Protein 1COS (pdb70)

Foldseek 3Di:
DVVVVVVVVVVVVVVVVVVVVVVVVVVVD/DVVVVVVVVVVVVVVVVVVVVVVCVVVPD/DVVVVVVVVVVVVVVVVVVVVPPVVVVVD

Structure (mmCIF, N/CA/C/O backbone):
data_1COS
#
_entry.id   1COS
#
_cell.length_a   27.700
_cell.length_b   38.700
_cell.length_c   77.800
_cell.angle_alpha   90.00
_cell.angle_beta   90.00
_cell.angle_gamma   90.00
#
_symmetry.space_group_name_H-M   'P 21 21 21'
#
loop_
_entity.id
_entity.type
_entity.pdbx_description
1 polymer 'COILED SERINE'
2 water water
#
loop_
_atom_site.group_PDB
_atom_site.id
_atom_site.type_symbol
_atom_site.label_atom_id
_atom_site.label_alt_id
_atom_site.label_comp_id
_atom_site.label_asym_id
_atom_site.label_entity_id
_atom_site.label_seq_id
_atom_site.pdbx_PDB_ins_code
_atom_site.Cartn_x
_atom_site.Cartn_y
_atom_site.Cartn_z
_atom_site.occupancy
_atom_site.B_iso_or_equiv
_atom_site.auth_seq_id
_atom_site.auth_comp_id
_atom_site.auth_asym_id
_atom_site.auth_atom_id
_atom_site.pdbx_PDB_model_num
ATOM 4 N N . GLU A 1 2 ? 1.941 -28.006 27.760 1.00 25.22 1 GLU A N 1
ATOM 5 C CA . GLU A 1 2 ? 2.783 -28.083 26.553 1.00 29.88 1 GLU A CA 1
ATOM 6 C C . GLU A 1 2 ? 2.110 -27.700 25.235 1.00 26.79 1 GLU A C 1
ATOM 7 O O . GLU A 1 2 ? 2.801 -27.237 24.337 1.00 22.16 1 GLU A O 1
ATOM 13 N N . TRP A 1 3 ? 0.800 -28.015 25.074 1.00 20.72 2 TRP A N 1
ATOM 14 C CA . TRP A 1 3 ? 0.045 -27.649 23.874 1.00 16.62 2 TRP A CA 1
ATOM 15 C C . TRP A 1 3 ? -0.264 -26.184 23.771 1.00 18.21 2 TRP A C 1
ATOM 16 O O . TRP A 1 3 ? -0.183 -25.585 22.710 1.00 31.39 2 TRP A O 1
ATOM 27 N N . GLU A 1 4 ? -0.412 -25.566 24.920 1.00 26.77 3 GLU A N 1
ATOM 28 C CA . GLU A 1 4 ? -0.520 -24.140 24.981 1.00 24.26 3 GLU A CA 1
ATOM 29 C C . GLU A 1 4 ? 0.818 -23.572 24.744 1.00 17.46 3 GLU A C 1
ATOM 30 O O . GLU A 1 4 ? 0.965 -22.425 24.381 1.00 28.69 3 GLU A O 1
ATOM 36 N N . ALA A 1 5 ? 1.815 -24.268 25.213 1.00 29.15 4 ALA A N 1
ATOM 37 C CA . ALA A 1 5 ? 3.113 -23.651 25.038 1.00 27.31 4 ALA A CA 1
ATOM 38 C C . ALA A 1 5 ? 3.406 -23.533 23.572 1.00 25.35 4 ALA A C 1
ATOM 39 O O . ALA A 1 5 ? 3.888 -22.498 23.127 1.00 27.21 4 ALA A O 1
ATOM 41 N N . LEU A 1 6 ? 3.054 -24.583 22.815 1.00 32.40 5 LEU A N 1
ATOM 42 C CA . LEU A 1 6 ? 3.257 -24.589 21.351 1.00 24.61 5 LEU A CA 1
ATOM 43 C C . LEU A 1 6 ? 2.548 -23.421 20.659 1.00 32.37 5 LEU A C 1
ATOM 44 O O . LEU A 1 6 ? 3.079 -22.778 19.739 1.00 30.52 5 LEU A O 1
ATOM 49 N N . GLU A 1 7 ? 1.317 -23.179 21.118 1.00 23.77 6 GLU A N 1
ATOM 50 C CA . GLU A 1 7 ? 0.498 -22.073 20.684 1.00 21.25 6 GLU A CA 1
ATOM 51 C C . GLU A 1 7 ? 1.144 -20.737 20.920 1.00 16.86 6 GLU A C 1
ATOM 52 O O . GLU A 1 7 ? 0.913 -19.830 20.120 1.00 37.46 6 GLU A O 1
ATOM 58 N N . LYS A 1 8 ? 1.898 -20.573 22.015 1.00 22.68 7 LYS A N 1
ATOM 59 C CA . LYS A 1 8 ? 2.490 -19.260 22.250 1.00 26.14 7 LYS A CA 1
ATOM 60 C C . LYS A 1 8 ? 3.770 -19.108 21.454 1.00 24.16 7 LYS A C 1
ATOM 61 O O . LYS A 1 8 ? 4.197 -18.040 21.014 1.00 27.35 7 LYS A O 1
ATOM 67 N N . LYS A 1 9 ? 4.462 -20.219 21.334 1.00 19.28 8 LYS A N 1
ATOM 68 C CA . LYS A 1 9 ? 5.627 -20.150 20.535 1.00 16.89 8 LYS A CA 1
ATOM 69 C C . LYS A 1 9 ? 5.206 -19.801 19.088 1.00 26.04 8 LYS A C 1
ATOM 70 O O . LYS A 1 9 ? 5.854 -18.962 18.448 1.00 29.60 8 LYS A O 1
ATOM 76 N N . LEU A 1 10 ? 4.044 -20.299 18.585 1.00 25.59 9 LEU A N 1
ATOM 77 C CA . LEU A 1 10 ? 3.579 -19.918 17.215 1.00 26.27 9 LEU A CA 1
ATOM 78 C C . LEU A 1 10 ? 3.240 -18.416 17.008 1.00 25.61 9 LEU A C 1
ATOM 79 O O . LEU A 1 10 ? 3.650 -17.763 16.079 1.00 26.56 9 LEU A O 1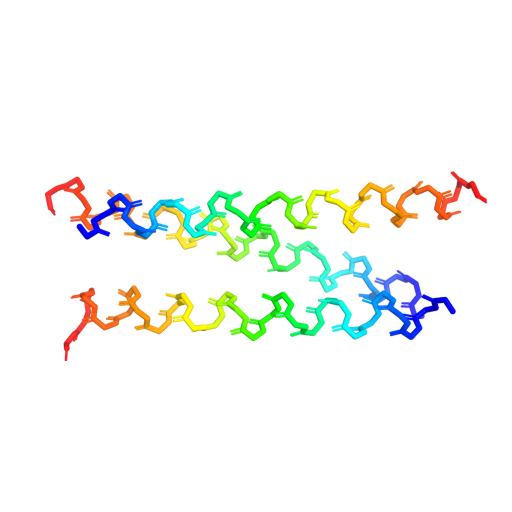
ATOM 84 N N . ALA A 1 11 ? 2.533 -17.833 17.932 1.00 21.78 10 ALA A N 1
ATOM 85 C CA . ALA A 1 11 ? 2.149 -16.440 17.876 1.00 24.19 10 ALA A CA 1
ATOM 86 C C . ALA A 1 11 ? 3.360 -15.591 17.899 1.00 14.93 10 ALA A C 1
ATOM 87 O O . ALA A 1 11 ? 3.380 -14.526 17.316 1.00 33.48 10 ALA A O 1
ATOM 89 N N . ALA A 1 12 ? 4.286 -15.976 18.727 1.00 22.96 11 ALA A N 1
ATOM 90 C CA . ALA A 1 12 ? 5.525 -15.222 18.778 1.00 19.78 11 ALA A CA 1
ATOM 91 C C . ALA A 1 12 ? 6.400 -15.298 17.467 1.00 15.54 11 ALA A C 1
ATOM 92 O O . ALA 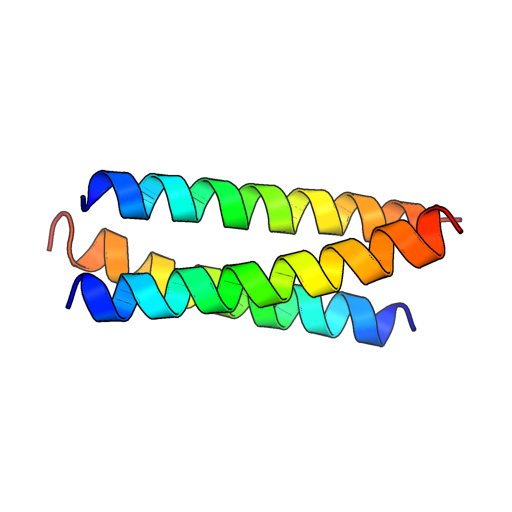A 1 12 ? 7.135 -14.371 17.133 1.00 22.82 11 ALA A O 1
ATOM 94 N N . LEU A 1 13 ? 6.416 -16.415 16.720 1.00 21.84 12 LEU A N 1
ATOM 95 C CA . LEU A 1 13 ? 7.146 -16.438 15.453 1.00 21.31 12 LEU A CA 1
ATOM 96 C C . LEU A 1 13 ? 6.355 -15.717 14.333 1.00 29.55 12 LEU A C 1
ATOM 97 O O . LEU A 1 13 ? 6.931 -14.895 13.675 1.00 31.32 12 LEU A O 1
ATOM 102 N N . GLU A 1 14 ? 5.011 -15.820 14.282 1.00 28.05 13 GLU A N 1
ATOM 103 C CA . GLU A 1 14 ? 4.124 -15.005 13.446 1.00 25.57 13 GLU A CA 1
ATOM 104 C C . GLU A 1 14 ? 4.331 -13.511 13.642 1.00 22.39 13 GLU A C 1
ATOM 105 O O . GLU A 1 14 ? 4.328 -12.662 12.741 1.00 21.15 13 GLU A O 1
ATOM 111 N N . SER A 1 15 ? 4.261 -13.155 14.897 1.00 24.77 14 SER A N 1
ATOM 112 C CA . SER A 1 15 ? 4.396 -11.785 15.252 1.00 16.05 14 SER A CA 1
ATOM 113 C C . SER A 1 15 ? 5.693 -11.251 14.792 1.00 22.05 14 SER A C 1
ATOM 114 O O . SER A 1 15 ? 5.765 -10.070 14.457 1.00 23.77 14 SER A O 1
ATOM 117 N N . LYS A 1 16 ? 6.721 -12.086 14.926 1.00 28.93 15 LYS A N 1
ATOM 118 C CA . LYS A 1 16 ? 8.078 -11.693 14.574 1.00 31.83 15 LYS A CA 1
ATOM 119 C C . LYS A 1 16 ? 8.345 -11.618 13.068 1.00 29.09 15 LYS A C 1
ATOM 120 O O . LYS A 1 16 ? 8.963 -10.655 12.580 1.00 24.82 15 LYS A O 1
ATOM 126 N N . LEU A 1 17 ? 7.748 -12.569 12.348 1.00 19.19 16 LEU A N 1
ATOM 127 C CA . LEU A 1 17 ? 7.734 -12.579 10.912 1.00 25.09 16 LEU A CA 1
ATOM 128 C C . LEU A 1 17 ? 7.142 -11.265 10.388 1.00 27.77 16 LEU A C 1
ATOM 129 O O . LEU A 1 17 ? 7.579 -10.680 9.386 1.00 31.41 16 LEU A O 1
ATOM 134 N N . GLN A 1 18 ? 6.103 -10.820 11.055 1.00 19.97 17 GLN A N 1
ATOM 135 C CA . GLN A 1 18 ? 5.432 -9.627 10.657 1.00 20.81 17 GLN A CA 1
ATOM 136 C C . GLN A 1 18 ? 6.213 -8.373 10.988 1.00 19.83 17 GLN A C 1
ATOM 137 O O . GLN A 1 18 ? 6.094 -7.328 10.337 1.00 21.33 17 GLN A O 1
ATOM 143 N N . ALA A 1 19 ? 7.004 -8.463 12.043 1.00 22.96 18 ALA A N 1
ATOM 144 C CA . ALA A 1 19 ? 7.845 -7.329 12.371 1.00 35.06 18 ALA A CA 1
ATOM 145 C C . ALA A 1 19 ? 9.049 -7.291 11.412 1.00 28.22 18 ALA A C 1
ATOM 146 O O . ALA A 1 19 ? 9.487 -6.239 10.960 1.00 33.93 18 ALA A O 1
ATOM 148 N N . LEU A 1 20 ? 9.525 -8.444 11.002 1.00 26.15 19 LEU A N 1
ATOM 149 C CA . LEU A 1 20 ? 10.568 -8.446 9.999 1.00 21.47 19 LEU A CA 1
ATOM 150 C C . LEU A 1 20 ? 10.103 -7.790 8.712 1.00 32.59 19 LEU A C 1
ATOM 151 O O . LEU A 1 20 ? 10.926 -7.194 8.029 1.00 26.88 19 LEU A O 1
ATOM 156 N N . GLU A 1 21 ? 8.806 -7.938 8.369 1.00 23.36 20 GLU A N 1
ATOM 157 C CA . GLU A 1 21 ? 8.238 -7.450 7.099 1.00 14.32 20 GLU A CA 1
ATOM 158 C C . GLU A 1 21 ? 8.138 -5.956 7.054 1.00 20.25 20 GLU A C 1
ATOM 159 O O . GLU A 1 21 ? 8.485 -5.297 6.074 1.00 30.84 20 GLU A O 1
ATOM 165 N N . LYS A 1 22 ? 7.740 -5.383 8.173 1.00 23.07 21 LYS A N 1
ATOM 166 C CA . LYS A 1 22 ? 7.704 -3.944 8.262 1.00 25.71 21 LYS A CA 1
ATOM 167 C C . LYS A 1 22 ? 9.172 -3.370 8.325 1.00 24.17 21 LYS A C 1
ATOM 168 O O . LYS A 1 22 ? 9.404 -2.191 8.102 1.00 41.15 21 LYS A O 1
ATOM 174 N N . LYS A 1 23 ? 10.171 -4.203 8.653 1.00 30.06 22 LYS A N 1
ATOM 175 C CA . LYS A 1 23 ? 11.614 -3.891 8.625 1.00 37.10 22 LYS A CA 1
ATOM 176 C C . LYS A 1 23 ? 12.191 -3.864 7.172 1.00 34.80 22 LYS A C 1
ATOM 177 O O . LYS A 1 23 ? 12.781 -2.862 6.752 1.00 27.40 22 LYS A O 1
ATOM 183 N N . LEU A 1 24 ? 11.931 -4.953 6.397 1.00 21.48 23 LEU A N 1
ATOM 184 C CA . LEU A 1 24 ? 12.249 -5.092 4.982 1.00 18.72 23 LEU A CA 1
ATOM 185 C C . LEU A 1 24 ? 11.685 -3.903 4.275 1.00 23.77 23 LEU A C 1
ATOM 186 O O . LEU A 1 24 ? 12.448 -3.048 3.849 1.00 28.68 23 LEU A O 1
ATOM 191 N N . GLU A 1 25 ? 10.380 -3.713 4.459 1.00 33.16 24 GLU A N 1
ATOM 192 C CA . GLU A 1 25 ? 9.620 -2.549 3.990 1.00 39.10 24 GLU A CA 1
ATOM 193 C C . GLU A 1 25 ? 10.236 -1.144 4.283 1.00 45.48 24 GLU A C 1
ATOM 194 O O . GLU A 1 25 ? 9.959 -0.132 3.586 1.00 38.54 24 GLU A O 1
ATOM 200 N N . ALA A 1 26 ? 10.992 -1.037 5.387 1.00 43.19 25 ALA A N 1
ATOM 201 C CA . ALA A 1 26 ? 11.610 0.225 5.759 1.00 32.53 25 ALA A CA 1
ATOM 202 C C . ALA A 1 26 ? 12.787 0.449 4.882 1.0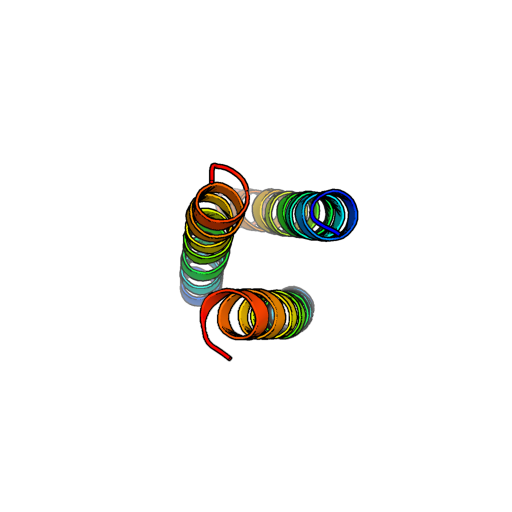0 41.18 25 ALA A C 1
ATOM 203 O O . ALA A 1 26 ? 13.175 1.566 4.618 1.00 39.19 25 ALA A O 1
ATOM 205 N N . LEU A 1 27 ? 13.406 -0.673 4.575 1.00 30.26 26 LEU A N 1
ATOM 206 C CA . LEU A 1 27 ? 14.630 -0.744 3.827 1.00 26.04 26 LEU A CA 1
ATOM 207 C C . LEU A 1 27 ? 14.400 -0.466 2.381 1.00 32.16 26 LEU A C 1
ATOM 208 O O . LEU A 1 27 ? 15.198 0.171 1.725 1.00 43.47 26 LEU A O 1
ATOM 213 N N . GLU A 1 28 ? 13.315 -0.982 1.877 1.00 31.47 27 GLU A N 1
ATOM 214 C CA . GLU A 1 28 ? 13.022 -0.810 0.491 1.00 31.55 27 GLU A CA 1
ATOM 215 C C . GLU A 1 28 ? 12.550 0.600 0.274 1.00 35.03 27 GLU A C 1
ATOM 216 O O . GLU A 1 28 ? 13.047 1.345 -0.543 1.00 46.32 27 GLU A O 1
ATOM 222 N N . HIS A 1 29 ? 11.560 0.951 1.048 1.00 40.67 28 HIS A N 1
ATOM 223 C CA . HIS A 1 29 ? 10.892 2.209 0.916 1.00 44.24 28 HIS A CA 1
ATOM 224 C C . HIS A 1 29 ? 11.833 3.366 1.234 1.00 52.98 28 HIS A C 1
ATOM 225 O O . HIS A 1 29 ? 11.707 4.169 2.158 1.00 83.30 28 HIS A O 1
ATOM 232 N N . GLY A 1 30 ? 12.861 3.455 0.429 1.00 47.14 29 GLY A N 1
ATOM 233 C CA . GLY A 1 30 ? 13.821 4.484 0.712 1.00 40.36 29 GLY A CA 1
ATOM 234 C C . GLY A 1 30 ? 14.849 3.841 1.599 1.00 64.31 29 GLY A C 1
ATOM 235 O O . GLY A 1 30 ? 14.829 4.170 2.821 1.00 74.81 29 GLY A O 1
ATOM 240 N N . GLU B 1 2 ? 3.924 -36.949 18.539 1.00 23.67 1 GLU B N 1
ATOM 241 C CA . GLU B 1 2 ? 3.293 -35.914 17.768 1.00 23.32 1 GLU B CA 1
ATOM 242 C C . GLU B 1 2 ? 3.627 -34.502 18.253 1.00 25.41 1 GLU B C 1
ATOM 243 O O . GLU B 1 2 ? 3.845 -33.607 17.426 1.00 31.37 1 GLU B O 1
ATOM 249 N N . TRP B 1 3 ? 3.738 -34.287 19.599 1.00 40.69 2 TRP B N 1
ATOM 250 C CA . TRP B 1 3 ? 4.136 -32.963 20.147 1.00 46.54 2 TRP B CA 1
ATOM 251 C C . TRP B 1 3 ? 5.581 -32.616 19.760 1.00 39.34 2 TRP B C 1
ATOM 252 O O . TRP B 1 3 ? 5.966 -31.511 19.327 1.00 29.48 2 TRP B O 1
ATOM 263 N N . GLU B 1 4 ? 6.401 -33.645 19.877 1.00 24.60 3 GLU B N 1
ATOM 264 C CA . GLU B 1 4 ? 7.814 -33.553 19.531 1.00 28.80 3 GLU B CA 1
ATOM 265 C C . GLU B 1 4 ? 8.080 -33.189 18.098 1.00 24.04 3 GLU B C 1
ATOM 266 O O . GLU B 1 4 ? 8.901 -32.327 17.828 1.00 28.93 3 GLU B O 1
ATOM 272 N N . ALA B 1 5 ? 7.365 -33.861 17.190 1.00 26.04 4 ALA B N 1
ATOM 273 C CA . ALA B 1 5 ? 7.382 -33.493 15.761 1.00 35.74 4 ALA B CA 1
ATOM 274 C C . ALA B 1 5 ? 7.031 -32.021 15.573 1.00 26.57 4 ALA B C 1
ATOM 275 O O . ALA B 1 5 ? 7.741 -31.314 14.903 1.00 34.25 4 ALA B O 1
ATOM 277 N N . LEU B 1 6 ? 5.932 -31.533 16.154 1.00 30.99 5 LEU B N 1
ATOM 278 C CA . LEU B 1 6 ? 5.574 -30.127 16.016 1.00 24.10 5 LEU B CA 1
ATOM 279 C C . LEU B 1 6 ? 6.658 -29.274 16.628 1.00 23.86 5 LEU B C 1
ATOM 280 O O . LEU B 1 6 ? 6.834 -28.127 16.247 1.00 28.01 5 LEU B O 1
ATOM 285 N N . GLU B 1 7 ? 7.271 -29.800 17.688 1.00 36.59 6 GLU B N 1
ATOM 286 C CA . GLU B 1 7 ? 8.291 -29.075 18.442 1.00 36.46 6 GLU B CA 1
ATOM 287 C C . GLU B 1 7 ? 9.585 -28.840 17.642 1.00 34.82 6 GLU B C 1
ATOM 288 O O . GLU B 1 7 ? 10.107 -27.695 17.525 1.00 25.11 6 GLU B O 1
ATOM 294 N N . LYS B 1 8 ? 10.044 -29.931 17.012 1.00 28.23 7 LYS B N 1
ATOM 295 C CA . LYS B 1 8 ? 11.186 -29.860 16.108 1.00 30.16 7 LYS B CA 1
ATOM 296 C C . LYS B 1 8 ? 10.948 -28.825 14.988 1.00 36.66 7 LYS B C 1
ATOM 297 O O . LYS B 1 8 ? 11.731 -27.894 14.809 1.00 36.99 7 LYS B O 1
ATOM 303 N N . LYS B 1 9 ? 9.782 -28.945 14.317 1.00 25.58 8 LYS B N 1
ATOM 304 C CA . LYS B 1 9 ? 9.324 -28.132 13.201 1.00 17.75 8 LYS B CA 1
ATOM 305 C C . LYS B 1 9 ? 9.363 -26.661 13.556 1.00 18.13 8 LYS B C 1
ATOM 306 O O . LYS B 1 9 ? 9.994 -25.870 12.866 1.00 28.85 8 LYS B O 1
ATOM 312 N N . LEU B 1 10 ? 8.733 -26.297 14.679 1.00 27.17 9 LEU B N 1
ATOM 313 C CA . LEU B 1 10 ? 8.793 -24.931 15.236 1.00 27.53 9 LEU B CA 1
ATOM 314 C C . LEU B 1 10 ? 10.211 -24.438 15.492 1.00 25.06 9 LEU B C 1
ATOM 315 O O . LEU B 1 10 ? 10.524 -23.291 15.273 1.00 28.85 9 LEU B O 1
ATOM 320 N N . ALA B 1 11 ? 11.031 -25.258 16.096 1.00 22.15 10 ALA B N 1
ATOM 321 C CA . ALA B 1 11 ? 12.415 -24.880 16.296 1.00 32.98 10 ALA B CA 1
ATOM 322 C C . ALA B 1 11 ? 13.169 -24.630 14.960 1.00 38.54 10 ALA B C 1
ATOM 323 O O . ALA B 1 11 ? 13.990 -23.702 14.863 1.00 33.83 10 ALA B O 1
ATOM 325 N N . ALA B 1 12 ? 12.890 -25.419 13.894 1.00 44.66 11 ALA B N 1
ATOM 326 C CA . ALA B 1 12 ? 13.553 -25.207 12.580 1.00 26.43 11 ALA B CA 1
ATOM 327 C C . ALA B 1 12 ? 13.063 -23.976 11.871 1.00 30.75 11 ALA B C 1
ATOM 328 O O . ALA B 1 12 ? 13.842 -23.366 11.147 1.00 38.12 11 ALA B O 1
ATOM 330 N N . LEU B 1 13 ? 11.785 -23.611 12.115 1.00 20.18 12 LEU B N 1
ATOM 331 C CA . LEU B 1 13 ? 11.240 -22.373 11.615 1.00 18.20 12 LEU B CA 1
ATOM 332 C C . LEU B 1 13 ? 11.885 -21.187 12.257 1.00 22.17 12 LEU B C 1
ATOM 333 O O . LEU B 1 13 ? 12.120 -20.185 11.570 1.00 31.69 12 LEU B O 1
ATOM 338 N N . GLU B 1 14 ? 12.197 -21.355 13.570 1.00 32.35 13 GLU B N 1
ATOM 339 C CA . GLU B 1 14 ? 12.865 -20.358 14.433 1.00 27.61 13 GLU B CA 1
ATOM 340 C C . GLU B 1 14 ? 14.262 -20.043 13.961 1.00 31.04 13 GLU B C 1
ATOM 341 O O . GLU B 1 14 ? 14.599 -18.905 13.646 1.00 29.44 13 GLU B O 1
ATOM 347 N N . SER B 1 15 ? 15.050 -21.085 13.768 1.00 26.38 14 SER B N 1
ATOM 348 C CA . SER B 1 15 ? 16.392 -20.919 13.204 1.00 27.26 14 SER B CA 1
ATOM 349 C C . SER B 1 15 ? 16.392 -20.147 11.893 1.00 25.38 14 SER B C 1
ATOM 350 O O . SER B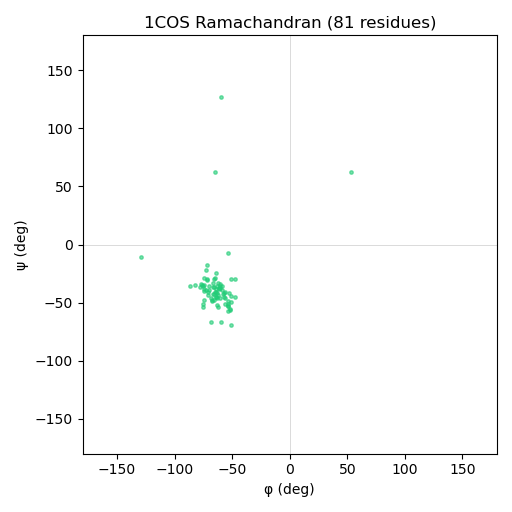 1 15 ? 17.193 -19.268 11.701 1.00 31.40 14 SER B O 1
ATOM 353 N N . LYS B 1 16 ? 15.433 -20.430 11.014 1.00 28.62 15 LYS B N 1
ATOM 354 C CA . LYS B 1 16 ? 15.261 -19.695 9.771 1.00 27.37 15 LYS B CA 1
ATOM 355 C C . LYS B 1 16 ? 14.9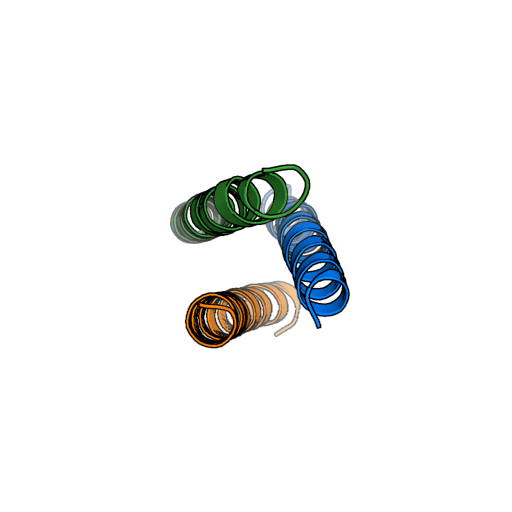29 -18.230 9.919 1.00 21.51 15 LYS B C 1
ATOM 356 O O . LYS B 1 16 ? 15.610 -17.396 9.354 1.00 28.58 15 LYS B O 1
ATOM 362 N N . LEU B 1 17 ? 13.903 -17.885 10.659 1.00 17.80 16 LEU B N 1
ATOM 363 C CA . LEU B 1 17 ? 13.634 -16.486 10.955 1.00 18.75 16 LEU B CA 1
ATOM 364 C C . LEU B 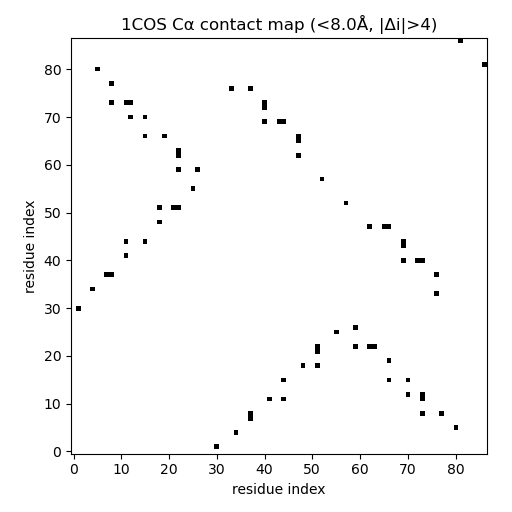1 17 ? 14.821 -15.720 11.499 1.00 13.28 16 LEU B C 1
ATOM 365 O O . LEU B 1 17 ? 14.874 -14.506 11.317 1.00 24.92 16 LEU B O 1
ATOM 370 N N . GLN B 1 18 ? 15.559 -16.312 12.437 1.00 26.83 17 GLN B N 1
ATOM 371 C CA . GLN B 1 18 ? 16.740 -15.669 13.051 1.00 31.07 17 GLN B CA 1
ATOM 372 C C . GLN B 1 18 ? 17.838 -15.341 12.034 1.00 28.25 17 GLN B C 1
ATOM 373 O O . GLN B 1 18 ? 18.525 -14.310 12.106 1.00 34.66 17 GLN B O 1
ATOM 379 N N . ALA B 1 19 ? 17.993 -16.258 11.073 1.00 28.82 18 ALA B N 1
ATOM 380 C CA . ALA B 1 19 ? 18.887 -16.079 9.958 1.00 24.76 18 ALA B CA 1
ATOM 381 C C . ALA B 1 19 ? 18.408 -14.943 9.127 1.00 25.60 18 ALA B C 1
ATOM 382 O O . ALA B 1 19 ? 19.198 -14.153 8.649 1.00 29.79 18 ALA B O 1
ATOM 384 N N . LEU B 1 20 ? 17.103 -14.882 8.954 1.00 20.86 19 LEU B N 1
ATOM 385 C CA . LEU B 1 20 ? 16.500 -13.807 8.196 1.00 20.69 19 LEU B CA 1
ATOM 386 C C . LEU B 1 20 ? 16.624 -12.541 8.991 1.00 15.47 19 LEU B C 1
ATOM 387 O O . LEU B 1 20 ? 16.978 -11.498 8.534 1.00 28.40 19 LEU B O 1
ATOM 392 N N . GLU B 1 21 ? 16.463 -12.592 10.261 1.00 21.16 20 GLU B N 1
ATOM 393 C CA . GLU B 1 21 ? 16.569 -11.353 11.023 1.00 28.30 20 GLU B CA 1
ATOM 394 C C . GLU B 1 21 ? 18.015 -10.847 11.131 1.00 28.17 20 GLU B C 1
ATOM 395 O O . GLU B 1 21 ? 18.278 -9.652 11.221 1.00 27.48 20 GLU B O 1
ATOM 401 N N . LYS B 1 22 ? 18.969 -11.740 10.953 1.00 21.90 21 LYS B N 1
ATOM 402 C CA . LYS B 1 22 ? 20.374 -11.321 10.926 1.00 27.52 21 LYS B CA 1
ATOM 403 C C . LYS B 1 22 ? 20.763 -10.527 9.664 1.00 20.66 21 LYS B C 1
ATOM 404 O O . LYS B 1 22 ? 21.394 -9.426 9.730 1.00 16.60 21 LYS B O 1
ATOM 410 N N . LYS B 1 23 ? 20.253 -11.058 8.537 1.00 23.78 22 LYS B N 1
ATOM 411 C CA . LYS B 1 23 ? 20.305 -10.448 7.203 1.0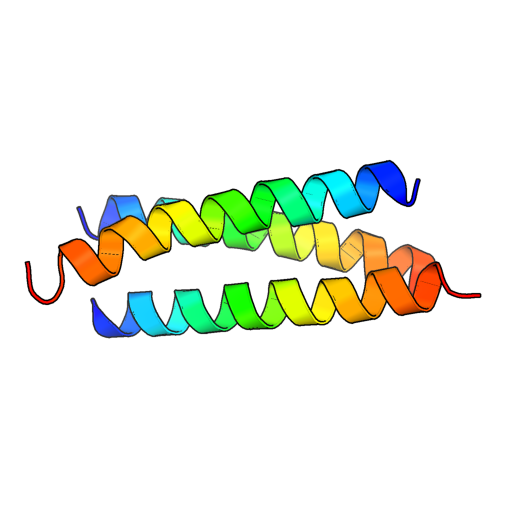0 24.10 22 LYS B CA 1
ATOM 412 C C . LYS B 1 23 ? 19.744 -9.033 7.246 1.00 24.85 22 LYS B C 1
ATOM 413 O O . LYS B 1 23 ? 20.367 -8.071 6.871 1.00 30.59 22 LYS B O 1
ATOM 419 N N . LEU B 1 24 ? 18.521 -8.891 7.687 1.00 22.91 23 LEU B N 1
ATOM 420 C CA . LEU B 1 24 ? 17.904 -7.588 7.839 1.00 19.08 23 LEU B CA 1
ATOM 421 C C . LEU B 1 24 ? 18.660 -6.630 8.756 1.00 25.94 23 LEU B C 1
ATOM 422 O O . LEU B 1 24 ? 18.665 -5.451 8.440 1.00 29.73 23 LEU B O 1
ATOM 427 N N . GLU B 1 25 ? 19.131 -7.068 9.955 1.00 22.48 24 GLU B N 1
ATOM 428 C CA . GLU B 1 25 ? 19.852 -6.184 10.876 1.00 19.71 24 GLU B CA 1
ATOM 429 C C . GLU B 1 25 ? 21.104 -5.708 10.233 1.00 28.51 24 GLU B C 1
ATOM 430 O O . GLU B 1 25 ? 21.395 -4.528 10.321 1.00 25.28 24 GLU B O 1
ATOM 436 N N . ALA B 1 26 ? 21.792 -6.672 9.564 1.00 34.34 25 ALA B N 1
ATOM 437 C CA . ALA B 1 26 ? 22.981 -6.450 8.707 1.00 36.41 25 ALA B CA 1
ATOM 438 C C . ALA B 1 26 ? 22.842 -5.368 7.602 1.00 43.35 25 ALA B C 1
ATOM 439 O O . ALA B 1 26 ? 23.615 -4.414 7.575 1.00 33.46 25 ALA B O 1
ATOM 441 N N . LEU B 1 27 ? 21.854 -5.460 6.682 1.00 34.67 26 LEU B N 1
ATOM 442 C CA . LEU B 1 27 ? 21.671 -4.390 5.709 1.00 29.56 26 LEU B CA 1
ATOM 443 C C . LEU B 1 27 ? 21.278 -3.130 6.451 1.00 34.95 26 LEU B C 1
ATOM 444 O O . LEU B 1 27 ? 21.918 -2.106 6.371 1.00 44.51 26 LEU B O 1
ATOM 449 N N . GLU B 1 28 ? 20.357 -3.280 7.369 1.00 51.41 27 GLU B N 1
ATOM 450 C CA . GLU B 1 28 ? 19.840 -2.173 8.148 1.00 45.22 27 GLU B CA 1
ATOM 451 C C . GLU B 1 28 ? 20.866 -1.501 9.076 1.00 53.13 27 GLU B C 1
ATOM 452 O O . GLU B 1 28 ? 20.804 -0.295 9.334 1.00 48.91 27 GLU B O 1
ATOM 458 N N . HIS B 1 29 ? 21.853 -2.253 9.544 1.00 77.09 28 HIS B N 1
ATOM 459 C CA . HIS B 1 29 ? 22.749 -1.707 10.561 1.00 82.00 28 HIS B CA 1
ATOM 460 C C . HIS B 1 29 ? 24.255 -1.785 10.379 1.00 82.74 28 HIS B C 1
ATOM 461 O O . HIS B 1 29 ? 24.941 -1.302 11.271 1.00 56.97 28 HIS B O 1
ATOM 468 N N . GLY B 1 30 ? 24.788 -2.535 9.416 1.00 35.33 29 GLY B N 1
ATOM 469 C CA . GLY B 1 30 ? 26.228 -2.520 9.286 1.00 41.28 29 GLY B CA 1
ATOM 470 C C . GLY B 1 30 ? 26.850 -3.674 8.553 1.00 41.57 29 GLY B C 1
ATOM 471 O O . GLY B 1 30 ? 27.920 -4.058 9.049 1.00 65.26 29 GLY B O 1
ATOM 476 N N . GLU C 1 2 ? 17.962 -8.296 -4.565 1.00 34.17 1 GLU C N 1
ATOM 477 C CA . GLU C 1 2 ? 18.157 -8.537 -3.138 1.00 31.08 1 GLU C CA 1
ATOM 478 C C . GLU C 1 2 ? 16.849 -8.467 -2.406 1.00 24.35 1 GLU C C 1
ATOM 479 O O . GLU C 1 2 ? 16.556 -9.332 -1.607 1.00 27.36 1 GLU C O 1
ATOM 485 N N . TRP C 1 3 ? 16.117 -7.364 -2.546 1.00 24.45 2 TRP C N 1
ATOM 486 C CA . TRP C 1 3 ? 14.851 -7.320 -1.815 1.00 27.27 2 TRP C CA 1
ATOM 487 C C . TRP C 1 3 ? 13.946 -8.489 -2.173 1.00 35.58 2 TRP C C 1
ATOM 488 O O . TRP C 1 3 ? 13.277 -9.110 -1.301 1.00 41.00 2 TRP C O 1
ATOM 499 N N . GLU C 1 4 ? 13.913 -8.796 -3.490 1.00 28.17 3 GLU C N 1
ATOM 500 C CA . GLU C 1 4 ? 13.069 -9.897 -3.944 1.00 28.19 3 GLU C CA 1
ATOM 501 C C . GLU C 1 4 ? 13.481 -11.200 -3.343 1.00 29.38 3 GLU C C 1
ATOM 502 O O . GLU C 1 4 ? 12.651 -12.075 -3.079 1.00 28.93 3 GLU C O 1
ATOM 508 N N . ALA C 1 5 ? 14.778 -11.382 -3.223 1.00 25.22 4 ALA C N 1
ATOM 509 C CA . ALA C 1 5 ? 15.169 -12.611 -2.598 1.00 28.25 4 ALA C CA 1
ATOM 510 C C . ALA C 1 5 ? 14.694 -12.647 -1.140 1.00 31.79 4 ALA C C 1
ATOM 511 O O . ALA C 1 5 ? 14.143 -13.626 -0.709 1.00 24.72 4 ALA C O 1
ATOM 513 N N . LEU C 1 6 ? 14.762 -11.522 -0.456 1.00 20.25 5 LEU C N 1
ATOM 514 C CA . LEU C 1 6 ? 14.375 -11.388 0.914 1.00 16.10 5 LEU C CA 1
ATOM 515 C C . LEU C 1 6 ? 12.850 -11.532 1.066 1.00 25.48 5 LEU C C 1
ATOM 516 O O . LEU C 1 6 ? 12.408 -12.292 1.930 1.00 29.26 5 LEU C O 1
ATOM 521 N N . GLU C 1 7 ? 12.032 -10.866 0.218 1.00 18.12 6 GLU C N 1
ATOM 522 C CA . GLU C 1 7 ? 10.566 -11.065 0.303 1.00 18.48 6 GLU C CA 1
ATOM 523 C C . GLU C 1 7 ? 10.237 -12.544 0.047 1.00 18.07 6 GLU C C 1
ATOM 524 O O . GLU C 1 7 ? 9.309 -13.113 0.563 1.00 21.49 6 GLU C O 1
ATOM 530 N N . LYS C 1 8 ? 10.996 -13.167 -0.852 1.00 21.69 7 LYS C N 1
ATOM 531 C CA . LYS C 1 8 ? 10.804 -14.574 -1.184 1.00 25.84 7 LYS C CA 1
ATOM 532 C C . LYS C 1 8 ? 10.771 -15.448 0.068 1.00 22.75 7 LYS C C 1
ATOM 533 O O . LYS C 1 8 ? 9.789 -16.080 0.346 1.00 37.80 7 LYS C O 1
ATOM 539 N N . LYS C 1 9 ? 11.763 -15.248 0.907 1.00 30.49 8 LYS C N 1
ATOM 540 C CA . LYS C 1 9 ? 12.029 -15.969 2.126 1.00 31.46 8 LYS C CA 1
ATOM 541 C C . LYS C 1 9 ? 10.956 -15.768 3.202 1.00 30.84 8 LYS C C 1
ATOM 542 O O . LYS C 1 9 ? 10.440 -16.723 3.832 1.00 34.44 8 LYS C O 1
ATOM 548 N N . LEU C 1 10 ? 10.611 -14.509 3.401 1.00 26.10 9 LEU C N 1
ATOM 549 C CA . LEU C 1 10 ? 9.533 -14.152 4.280 1.00 18.32 9 LEU C CA 1
ATOM 550 C C . LEU C 1 10 ? 8.308 -14.909 3.867 1.00 23.44 9 LEU C C 1
ATOM 551 O O . LEU C 1 10 ? 7.687 -15.505 4.752 1.00 40.60 9 LEU C O 1
ATOM 556 N N . ALA C 1 11 ? 7.956 -14.900 2.526 1.00 29.70 10 ALA C N 1
ATOM 557 C CA . ALA C 1 11 ? 6.742 -15.564 2.023 1.00 18.96 10 ALA C CA 1
ATOM 558 C C . ALA C 1 11 ? 6.769 -17.071 2.162 1.00 19.27 10 ALA C C 1
ATOM 559 O O . ALA C 1 11 ? 5.751 -17.731 2.412 1.00 32.92 10 ALA C O 1
ATOM 561 N N . ALA C 1 12 ? 7.920 -17.670 1.984 1.00 17.49 11 ALA C N 1
ATOM 562 C CA . ALA C 1 12 ? 8.019 -19.110 2.217 1.00 24.16 11 ALA C CA 1
ATOM 563 C C . ALA C 1 12 ? 7.917 -19.524 3.708 1.00 29.54 11 ALA C C 1
ATOM 564 O O . ALA C 1 12 ? 7.285 -20.528 4.021 1.00 29.57 11 ALA C O 1
ATOM 566 N N . LEU C 1 13 ? 8.467 -18.699 4.643 1.00 26.71 12 LEU C N 1
ATOM 567 C CA . LEU C 1 13 ? 8.312 -18.941 6.080 1.00 25.64 12 LEU C CA 1
ATOM 568 C C . LEU C 1 13 ? 6.875 -18.756 6.494 1.00 31.60 12 LEU C C 1
ATOM 569 O O . LEU C 1 1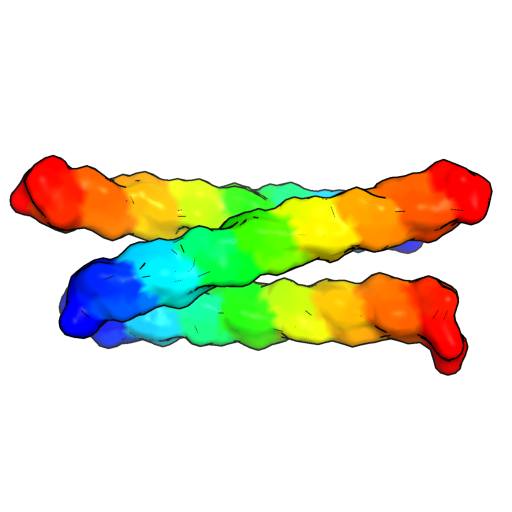3 ? 6.285 -19.515 7.281 1.00 29.38 12 LEU C O 1
ATOM 574 N N . GLU C 1 14 ? 6.349 -17.646 6.051 1.00 21.21 13 GLU C N 1
ATOM 575 C CA . GLU C 1 14 ? 4.964 -17.384 6.315 1.00 29.99 13 GLU C CA 1
ATOM 576 C C . GLU C 1 14 ? 4.044 -18.540 5.919 1.00 24.96 13 GLU C C 1
ATOM 577 O O . GLU C 1 14 ? 3.062 -18.790 6.617 1.00 33.70 13 GLU C O 1
ATOM 583 N N . SER C 1 15 ? 4.432 -19.320 4.906 1.00 35.73 14 SER C N 1
ATOM 584 C CA . SER C 1 15 ? 3.589 -20.412 4.463 1.00 33.90 14 SER C CA 1
ATOM 585 C C . SER C 1 15 ? 3.668 -21.532 5.420 1.00 37.97 14 SER C C 1
ATOM 586 O O . SER C 1 15 ? 2.764 -22.350 5.571 1.00 27.73 14 SER C O 1
ATOM 589 N N . LYS C 1 16 ? 4.872 -21.641 5.924 1.00 50.40 15 LYS C N 1
ATOM 590 C CA . LYS C 1 16 ? 5.192 -22.689 6.831 1.00 42.89 15 LYS C CA 1
ATOM 591 C C . LYS C 1 16 ? 4.590 -22.524 8.202 1.00 33.31 15 LYS C C 1
ATOM 592 O O . LYS C 1 16 ? 4.054 -23.508 8.710 1.00 29.10 15 LYS C O 1
ATOM 598 N N . LEU C 1 17 ? 4.574 -21.268 8.706 1.00 23.26 16 LEU C N 1
ATOM 599 C CA . LEU C 1 17 ? 3.894 -20.896 9.965 1.00 27.08 16 LEU C CA 1
ATOM 600 C C . LEU C 1 17 ? 2.372 -21.088 9.865 1.00 43.12 16 LEU C C 1
ATOM 601 O O . LEU C 1 17 ? 1.708 -21.020 10.873 1.00 41.44 16 LEU C O 1
ATOM 606 N N . GLN C 1 18 ? 1.838 -21.040 8.630 1.00 33.32 17 GLN C N 1
ATOM 607 C CA . GLN C 1 18 ? 0.446 -21.203 8.236 1.00 22.31 17 GLN C CA 1
ATOM 608 C C . GLN C 1 18 ? 0.102 -22.689 8.336 1.00 29.01 17 GLN C C 1
ATOM 609 O O . GLN C 1 18 ? -0.898 -23.067 8.933 1.00 55.36 17 GLN C O 1
ATOM 615 N N . ALA C 1 19 ? 0.990 -23.512 7.774 1.00 49.52 18 ALA C N 1
ATOM 616 C CA . ALA C 1 19 ? 0.963 -24.980 7.788 1.00 41.06 18 ALA C CA 1
ATOM 617 C C . ALA C 1 19 ? 0.785 -25.541 9.190 1.00 39.24 18 ALA C C 1
ATOM 618 O O . ALA C 1 19 ? -0.268 -26.062 9.487 1.00 36.00 18 ALA C O 1
ATOM 620 N N . LEU C 1 20 ? 1.817 -25.389 10.037 1.00 43.58 19 LEU C N 1
ATOM 621 C CA . LEU C 1 20 ? 1.831 -25.723 11.461 1.00 29.61 19 LEU C CA 1
ATOM 622 C C . LEU C 1 20 ? 0.609 -25.211 12.227 1.00 36.67 19 LEU C C 1
ATOM 623 O O . LEU C 1 20 ? 0.020 -25.949 13.028 1.00 29.97 19 LEU C O 1
ATOM 628 N N . GLU C 1 21 ? 0.234 -23.948 11.973 1.00 24.58 20 GLU C N 1
ATOM 629 C CA . GLU C 1 21 ? -0.953 -23.343 12.576 1.00 20.11 20 GLU C CA 1
ATOM 630 C C . GLU C 1 21 ? -2.245 -24.007 12.119 1.00 35.63 20 GLU C C 1
ATOM 631 O O . GLU C 1 21 ? -3.206 -24.167 12.863 1.00 49.93 20 GLU C O 1
ATOM 637 N N . LYS C 1 22 ? -2.207 -24.517 10.911 1.00 31.49 21 LYS C N 1
ATOM 638 C CA . LYS C 1 22 ? -3.332 -25.246 10.432 1.00 34.26 21 LYS C CA 1
ATOM 639 C C . LYS C 1 22 ? -3.463 -26.533 11.253 1.00 34.01 21 LYS C C 1
ATOM 640 O O . LYS C 1 22 ? -4.557 -26.852 11.740 1.00 51.77 21 LYS C O 1
ATOM 646 N N . LYS C 1 23 ? -2.321 -27.202 11.518 1.00 54.54 22 LYS C N 1
ATOM 647 C CA . LYS C 1 23 ? -2.242 -28.411 12.370 1.00 58.91 22 LYS C CA 1
ATOM 648 C C . LYS C 1 23 ? -2.624 -28.241 13.847 1.00 45.02 22 LYS C C 1
ATOM 649 O O . LYS C 1 23 ? -3.324 -29.069 14.380 1.00 37.94 22 LYS C O 1
ATOM 655 N N . LEU C 1 24 ? -2.147 -27.213 14.544 1.00 33.02 23 LEU C N 1
ATOM 656 C CA . LEU C 1 24 ? -2.462 -27.119 15.957 1.00 35.76 23 LEU C CA 1
ATOM 657 C C . LEU C 1 24 ? -3.945 -27.040 16.206 1.00 37.59 23 LEU C C 1
ATOM 658 O O . LEU C 1 24 ? -4.535 -27.934 16.816 1.00 40.80 23 LEU C O 1
ATOM 663 N N . GLU C 1 25 ? -4.529 -25.924 15.770 1.00 50.08 24 GLU C N 1
ATOM 664 C CA . GLU C 1 25 ? -5.943 -25.671 15.951 1.00 54.98 24 GLU C CA 1
ATOM 665 C C . GLU C 1 25 ? -6.849 -26.812 15.407 1.00 50.29 24 GLU C C 1
ATOM 666 O O . GLU C 1 25 ? -8.048 -26.843 15.652 1.00 52.81 24 GLU C O 1
ATOM 672 N N . ALA C 1 26 ? -6.259 -27.808 14.710 1.00 40.66 25 ALA C N 1
ATOM 673 C CA . ALA C 1 26 ? -6.972 -29.032 14.336 1.00 36.21 25 ALA C CA 1
ATOM 674 C C . ALA C 1 26 ? -6.894 -30.097 15.471 1.00 61.46 25 ALA C C 1
ATOM 675 O O . ALA C 1 26 ? -7.823 -30.861 15.752 1.00 49.83 25 ALA C O 1
ATOM 677 N N . LEU C 1 27 ? -5.757 -30.136 16.159 1.00 45.08 26 LEU C N 1
ATOM 678 C CA . LEU C 1 27 ? -5.634 -30.975 17.292 1.00 29.92 26 LEU C CA 1
ATOM 679 C C . LEU C 1 27 ? -6.554 -30.391 18.368 1.00 44.44 26 LEU C C 1
ATOM 680 O O . LEU C 1 27 ? -7.505 -31.022 18.833 1.00 49.58 26 LEU C O 1
ATOM 685 N N . GLU C 1 28 ? -6.201 -29.216 18.831 1.00 35.43 27 GLU C N 1
ATOM 686 C CA . GLU C 1 28 ? -7.017 -28.580 19.830 1.00 18.37 27 GLU C CA 1
ATOM 687 C C . GLU C 1 28 ? -8.391 -28.401 19.221 1.00 53.30 27 GLU C C 1
ATOM 688 O O . GLU C 1 28 ? -8.485 -27.893 18.102 1.00 57.64 27 GLU C O 1
ATOM 694 N N . HIS C 1 29 ? -9.421 -28.880 19.924 1.00 75.38 28 HIS C N 1
ATOM 695 C CA . HIS C 1 29 ? -10.762 -28.849 19.367 1.00 89.32 28 HIS C CA 1
ATOM 696 C C . HIS C 1 29 ? -10.773 -29.500 18.001 1.00 67.72 28 HIS C C 1
ATOM 697 O O . HIS C 1 29 ? -10.887 -28.842 16.939 1.00 53.02 28 HIS C O 1
ATOM 704 N N . GLY C 1 30 ? -10.434 -30.771 18.129 1.00 42.94 29 GLY C N 1
ATOM 705 C CA . GLY C 1 30 ? -10.284 -31.725 17.071 1.00 52.05 29 GLY C CA 1
ATOM 706 C C . GLY C 1 30 ? -9.330 -32.795 17.563 1.00 57.79 29 GLY C C 1
ATOM 707 O O . GLY C 1 30 ? -9.572 -33.293 18.698 1.00 75.37 29 GLY C O 1
#

Sequence (87 aa):
EWEALEKKLAALESKLQALEKKLEALEHGEWEALEKKLAALESKLQALEKKLEALEHGEWEALEKKLAALESKLQALEKKLEALEHG

Radius of gyration: 14.29 Å; Cα contacts (8 Å, |Δi|>4): 37; chains: 3; bounding box: 37×40×30 Å

B-factor: mean 35.91, std 13.67, range [13.28, 89.92]

Secondary structure (DSSP, 8-state):
-HHHHHHHHHHHHHHHHHHHHHHHHHH--/-HHHHHHHHHHHHHHHHHHHHHHHHHHH-/-HHHHHHHHHHHHHHHHHHHHHHHHHTT-

Solvent-accessible surface area: 5888 Å² total; per-residue (Å²): 132,106,119,56,2,45,133,48,2,57,60,6,59,69,62,6,116,38,7,70,128,36,5,94,51,38,48,158,99,139,77,91,31,9,53,126,109,2,45,51,12,60,68,97,0,72,54,10,56,132,123,0,75,56,94,69,136,104,133,116,119,60,8,69,148,93,10,62,35,2,85,67,104,5,99,45,13,40,125,93,6,89,61,75,97,135,93